Protein AF-A0A7X9AAU8-F1 (afdb_monomer_lite)

Foldseek 3Di:
DDDDDDDPPPPPPPPPPPPPPPQDQLVRLLPDALVRLLVVLLVDDLVSNLVNLQRQVVVVPPVSNVSSQSSLQVNLQPDDLVCSVVSQVSNCVSHPQKDWDQDPVSGIDIDGDPPDPPVVPPPPPPPPPPPDDDDDD

pLDDT: mean 74.68, std 19.57, range [39.0, 93.62]

Secondary structure (DSSP, 8-state):
----------S----S------PPPHHHHHT--HHHHHHHHHHS-HHHHHHHHHHHHHT--HHHHHHHHHHHHHHHHTS-HHHHHHHHHHHHHH-TTEEEEE-TTS-EEEEE--S------TTTTS-----------

Sequence (137 aa):
MKTVYMLAISLALTLVLSVQADLKTPDEMSKMNIKQLHAYFKTLNQNEFNTAMKSIVDTGNARLIRVGIAAAQKTINEKPVSDRQAALNSLLAAVPGLTGTVGADGNVLLAKSDATPKTSKIGADVPTVSAAAATTP

Structure (mmCIF, N/CA/C/O backbone):
data_AF-A0A7X9AAU8-F1
#
_entry.id   AF-A0A7X9AAU8-F1
#
loop_
_atom_site.group_PDB
_atom_site.id
_atom_site.type_symbol
_atom_site.label_atom_id
_atom_site.label_alt_id
_atom_site.label_comp_id
_atom_site.label_asym_id
_atom_site.label_entity_id
_atom_site.label_seq_id
_atom_site.pdbx_PDB_ins_code
_atom_site.Cartn_x
_atom_site.Cartn_y
_atom_site.Cartn_z
_atom_site.occupancy
_atom_site.B_iso_or_equiv
_atom_site.auth_seq_id
_atom_site.auth_comp_id
_atom_site.auth_asym_id
_atom_site.auth_atom_id
_atom_site.pdbx_PDB_model_num
ATOM 1 N N . MET A 1 1 ? 43.742 -14.299 33.065 1.00 47.53 1 MET A N 1
ATOM 2 C CA . MET A 1 1 ? 42.408 -14.553 32.479 1.00 47.53 1 MET A CA 1
ATOM 3 C C . MET A 1 1 ? 41.338 -14.252 33.520 1.00 47.53 1 MET A C 1
ATOM 5 O O . MET A 1 1 ? 41.300 -14.951 34.524 1.00 47.53 1 MET A O 1
ATOM 9 N N . LYS A 1 2 ? 40.508 -13.223 33.307 1.00 39.28 2 LYS A N 1
ATOM 10 C CA . LYS A 1 2 ? 39.143 -13.136 33.854 1.00 39.28 2 LYS A CA 1
ATOM 11 C C . LYS A 1 2 ? 38.374 -12.047 33.108 1.00 39.28 2 LYS A C 1
ATOM 13 O O . LYS A 1 2 ? 38.625 -10.858 33.258 1.00 39.28 2 LYS A O 1
ATOM 18 N N . THR A 1 3 ? 37.509 -12.524 32.232 1.00 49.44 3 THR A N 1
ATOM 19 C CA . THR A 1 3 ? 36.544 -11.803 31.417 1.00 49.44 3 THR A CA 1
ATOM 20 C C . THR A 1 3 ? 35.456 -11.233 32.321 1.00 49.44 3 THR A C 1
ATOM 22 O O . THR A 1 3 ? 34.850 -11.984 33.083 1.00 49.44 3 THR A O 1
ATOM 25 N N . VAL A 1 4 ? 35.174 -9.937 32.212 1.00 48.69 4 VAL A N 1
ATOM 26 C CA . VAL A 1 4 ? 33.921 -9.349 32.697 1.00 48.69 4 VAL A CA 1
ATOM 27 C C . VAL A 1 4 ? 33.293 -8.635 31.509 1.00 48.69 4 VAL A C 1
ATOM 29 O O . VAL A 1 4 ? 33.602 -7.489 31.204 1.00 48.69 4 VAL A O 1
ATOM 32 N N . TYR A 1 5 ? 32.462 -9.382 30.786 1.00 47.16 5 TYR A N 1
ATOM 33 C CA . TYR A 1 5 ? 31.417 -8.819 29.942 1.00 47.16 5 TYR A CA 1
ATOM 34 C C . TYR A 1 5 ? 30.222 -8.519 30.837 1.00 47.16 5 TYR A C 1
ATOM 36 O O . TYR A 1 5 ? 29.832 -9.396 31.601 1.00 47.16 5 TYR A O 1
ATOM 44 N N . MET A 1 6 ? 29.660 -7.319 30.704 1.00 39.00 6 MET A N 1
ATOM 45 C CA . MET A 1 6 ? 28.253 -6.932 30.901 1.00 39.00 6 MET A CA 1
ATOM 46 C C . MET A 1 6 ? 28.222 -5.480 31.390 1.00 39.00 6 MET A C 1
ATOM 48 O O . MET A 1 6 ? 28.989 -5.104 32.260 1.00 39.00 6 MET A O 1
ATOM 52 N N . LEU A 1 7 ? 27.347 -4.587 30.962 1.00 41.66 7 LEU A N 1
ATOM 53 C CA . LEU A 1 7 ? 26.334 -4.579 29.920 1.00 41.66 7 LEU A CA 1
ATOM 54 C C . LEU A 1 7 ? 25.827 -3.130 29.976 1.00 41.66 7 LEU A C 1
ATOM 56 O O . LEU A 1 7 ? 24.745 -2.864 30.486 1.00 41.66 7 LEU A O 1
ATOM 60 N N . ALA A 1 8 ? 26.633 -2.157 29.544 1.00 43.59 8 ALA A N 1
ATOM 61 C CA . ALA A 1 8 ? 26.128 -0.804 29.332 1.00 43.59 8 ALA A CA 1
ATOM 62 C C . ALA A 1 8 ? 25.398 -0.790 27.983 1.00 43.59 8 ALA A C 1
ATOM 64 O O . ALA A 1 8 ? 25.864 -0.205 27.006 1.00 43.59 8 ALA A O 1
ATOM 65 N N . ILE A 1 9 ? 24.266 -1.502 27.923 1.00 50.38 9 ILE A N 1
ATOM 66 C CA . ILE A 1 9 ? 23.231 -1.245 26.924 1.00 50.38 9 ILE A CA 1
ATOM 67 C C . ILE A 1 9 ? 22.796 0.185 27.207 1.00 50.38 9 ILE A C 1
ATOM 69 O O . ILE A 1 9 ? 21.990 0.450 28.096 1.00 50.38 9 ILE A O 1
ATOM 73 N N . SER A 1 10 ? 23.445 1.112 26.505 1.00 40.00 10 SER A N 1
ATOM 74 C CA . SER A 1 10 ? 23.028 2.496 26.402 1.00 40.00 10 SER A CA 1
ATOM 75 C C . SER A 1 10 ? 21.586 2.479 25.928 1.00 40.00 10 SER A C 1
ATOM 77 O O . SER A 1 10 ? 21.285 2.265 24.755 1.00 40.00 10 SER A O 1
ATOM 79 N N . LEU A 1 11 ? 20.704 2.652 26.903 1.00 46.28 11 LEU A N 1
ATOM 80 C CA . LEU A 1 11 ? 19.275 2.852 26.796 1.00 46.28 11 LEU A CA 1
ATOM 81 C C . LEU A 1 11 ? 19.019 4.220 26.140 1.00 46.28 11 LEU A C 1
ATOM 83 O O . LEU A 1 11 ? 18.526 5.146 26.770 1.00 46.28 11 LEU A O 1
ATOM 87 N N . ALA A 1 12 ? 19.445 4.375 24.889 1.00 45.34 12 ALA A N 1
ATOM 88 C CA . ALA A 1 12 ? 19.281 5.601 24.113 1.00 45.34 12 ALA A CA 1
ATOM 89 C C . ALA A 1 12 ? 19.036 5.304 22.621 1.00 45.34 12 ALA A C 1
ATOM 91 O O . ALA A 1 12 ? 19.309 6.133 21.761 1.00 45.34 12 ALA A O 1
ATOM 92 N N . LEU A 1 13 ? 18.486 4.123 22.308 1.00 43.91 13 LEU A N 1
ATOM 93 C CA . LEU A 1 13 ? 18.016 3.746 20.967 1.00 43.91 13 LEU A CA 1
ATOM 94 C C . LEU A 1 13 ? 16.532 4.113 20.740 1.00 43.91 13 LEU A C 1
ATOM 96 O O . LEU A 1 13 ? 15.848 3.474 19.948 1.00 43.91 13 LEU A O 1
ATOM 100 N N . THR A 1 14 ? 16.000 5.112 21.447 1.00 46.31 14 THR A N 1
ATOM 101 C CA . THR A 1 14 ? 14.553 5.428 21.429 1.00 46.31 14 THR A CA 1
ATOM 102 C C . THR A 1 14 ? 14.232 6.859 21.018 1.00 46.31 14 THR A C 1
ATOM 104 O O . THR A 1 14 ? 13.129 7.345 21.242 1.00 46.31 14 THR A O 1
ATOM 107 N N . LEU A 1 15 ? 15.184 7.536 20.385 1.00 40.28 15 LEU A N 1
ATOM 108 C CA . LEU A 1 15 ? 14.993 8.858 19.796 1.00 40.28 15 LEU A CA 1
ATOM 109 C C . LEU A 1 15 ? 15.524 8.872 18.361 1.00 40.28 15 LEU A C 1
ATOM 111 O O . LEU A 1 15 ? 16.187 9.811 17.939 1.00 40.28 15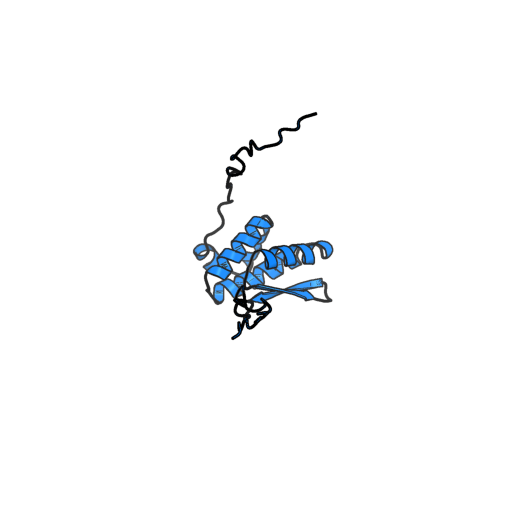 LEU A O 1
ATOM 115 N N . VAL A 1 16 ? 15.219 7.832 17.576 1.00 48.00 16 VAL A N 1
ATOM 116 C CA . VAL A 1 16 ? 15.126 8.047 16.127 1.00 48.00 16 VAL A CA 1
ATOM 117 C C . VAL A 1 16 ? 13.940 8.978 15.955 1.00 48.00 16 VAL A C 1
ATOM 119 O O . VAL A 1 16 ? 12.794 8.571 16.120 1.00 48.00 16 VAL A O 1
ATOM 122 N N . LEU A 1 17 ? 14.272 10.252 15.756 1.00 40.94 17 LEU A N 1
ATOM 123 C CA . LEU A 1 17 ? 13.371 11.352 15.490 1.00 40.94 17 LEU A CA 1
ATOM 124 C C . LEU A 1 17 ? 12.213 10.859 14.623 1.00 40.94 17 LEU A C 1
ATOM 126 O O . LEU A 1 17 ? 12.393 10.551 13.445 1.00 40.94 17 LEU A O 1
ATOM 130 N N . SER A 1 18 ? 11.028 10.809 15.225 1.00 43.75 18 SER A N 1
ATOM 131 C CA . SER A 1 18 ? 9.746 10.697 14.546 1.00 43.75 18 SER A CA 1
ATOM 132 C C . SER A 1 18 ? 9.521 11.952 13.704 1.00 43.75 18 SER A C 1
ATOM 134 O O . SER A 1 18 ? 8.629 12.746 13.984 1.00 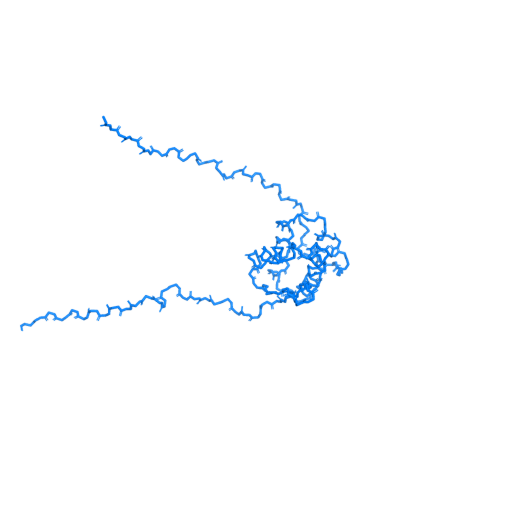43.75 18 SER A O 1
ATOM 136 N N . VAL A 1 19 ? 10.317 12.143 12.652 1.00 45.66 19 VAL A N 1
ATOM 137 C CA . VAL A 1 19 ? 9.882 12.904 11.485 1.00 45.66 19 VAL A CA 1
ATOM 138 C C . VAL A 1 19 ? 8.891 11.988 10.777 1.00 45.66 19 VAL A C 1
ATOM 140 O O . VAL A 1 19 ? 9.184 11.380 9.753 1.00 45.66 19 VAL A O 1
ATOM 143 N N . GLN A 1 20 ? 7.724 11.795 11.394 1.00 47.59 20 GLN A N 1
ATOM 144 C CA . GLN A 1 20 ? 6.571 11.373 10.627 1.00 47.59 20 GLN A CA 1
ATOM 145 C C . GLN A 1 20 ? 6.320 12.551 9.697 1.00 47.59 20 GLN A C 1
ATOM 147 O O . GLN A 1 20 ? 5.990 13.643 10.160 1.00 47.59 20 GLN A O 1
ATOM 152 N N . ALA A 1 21 ? 6.555 12.359 8.398 1.00 51.00 21 ALA A N 1
ATOM 153 C CA . ALA A 1 21 ? 5.912 13.209 7.412 1.00 51.00 21 ALA A CA 1
ATOM 154 C C . ALA A 1 21 ? 4.440 13.342 7.819 1.00 51.00 21 ALA A C 1
ATOM 156 O O . ALA A 1 21 ? 3.857 12.366 8.297 1.00 51.00 21 ALA A O 1
ATOM 157 N N . ASP A 1 22 ? 3.882 14.544 7.690 1.00 63.34 22 ASP A N 1
ATOM 158 C CA . ASP A 1 22 ? 2.495 14.843 8.041 1.00 63.34 22 ASP A CA 1
ATOM 159 C C . ASP A 1 22 ? 1.578 14.028 7.113 1.00 63.34 22 ASP A C 1
ATOM 161 O O . ASP A 1 22 ? 1.208 14.434 6.005 1.00 63.34 22 ASP A O 1
ATOM 165 N N . LEU A 1 23 ? 1.367 12.767 7.492 1.00 79.81 23 LEU A N 1
ATOM 166 C CA . LEU A 1 23 ? 0.578 11.814 6.746 1.00 79.81 23 LEU A CA 1
ATOM 167 C C . LEU A 1 23 ? -0.855 12.299 6.827 1.00 79.81 23 LEU A C 1
ATOM 169 O O . LEU A 1 23 ? -1.379 12.567 7.908 1.00 79.81 23 LEU A O 1
ATOM 173 N N . LYS A 1 24 ? -1.505 12.370 5.669 1.00 85.12 24 LYS A N 1
ATOM 174 C CA . LYS A 1 24 ? -2.899 12.766 5.605 1.00 85.12 24 LYS A CA 1
ATOM 175 C C . LYS A 1 24 ? -3.716 11.861 6.498 1.00 85.12 24 LYS A C 1
ATOM 177 O O . LYS A 1 24 ? -3.571 10.636 6.475 1.00 85.12 24 LYS A O 1
ATOM 182 N N . THR A 1 25 ? -4.601 12.481 7.259 1.00 86.25 25 THR A N 1
ATOM 183 C CA . THR A 1 25 ? -5.501 11.748 8.139 1.00 86.25 25 THR A CA 1
ATOM 184 C C . THR A 1 25 ? -6.433 10.855 7.312 1.00 86.25 25 THR A C 1
ATOM 186 O O . THR A 1 25 ? -6.723 11.155 6.144 1.00 86.25 25 THR A O 1
ATOM 189 N N . PRO A 1 26 ? -6.960 9.759 7.883 1.00 84.88 26 PRO A N 1
ATOM 190 C CA . PRO A 1 26 ? -7.923 8.923 7.176 1.00 84.88 26 PRO A CA 1
ATOM 191 C C . PRO A 1 26 ? -9.158 9.694 6.700 1.00 84.88 26 PRO A C 1
ATOM 193 O O . PRO A 1 26 ? -9.675 9.414 5.619 1.00 84.88 26 PRO A O 1
ATOM 196 N N . ASP A 1 27 ? -9.578 10.717 7.445 1.00 83.19 27 ASP A N 1
ATOM 197 C CA . ASP A 1 27 ? -10.682 11.599 7.067 1.00 83.19 27 ASP A CA 1
ATOM 198 C C . ASP A 1 27 ? -10.365 12.432 5.825 1.00 83.19 27 ASP A C 1
ATOM 200 O O . ASP A 1 27 ? -11.209 12.558 4.934 1.00 83.19 27 ASP A O 1
ATOM 204 N N . GLU A 1 28 ? -9.1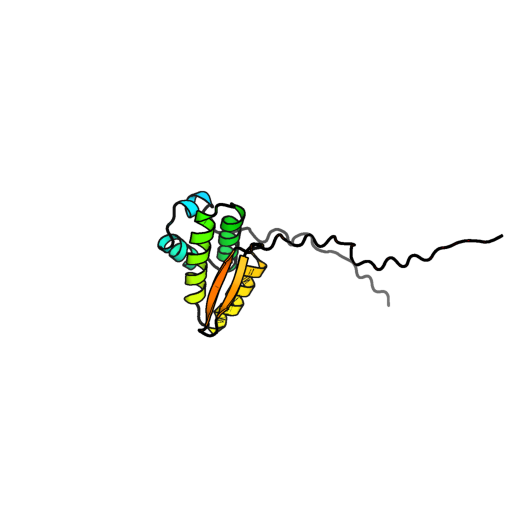52 12.971 5.710 1.00 86.81 28 GLU A N 1
ATOM 205 C CA . GLU A 1 28 ? -8.716 13.652 4.490 1.00 86.81 28 GLU A CA 1
ATOM 206 C C . GLU A 1 28 ? -8.623 12.689 3.308 1.00 86.81 28 GLU A C 1
ATOM 208 O O . GLU A 1 28 ? -9.103 13.010 2.220 1.00 86.81 28 GLU A O 1
ATOM 213 N N . MET A 1 29 ? -8.055 11.500 3.519 1.00 87.75 29 MET A N 1
ATOM 214 C CA . MET A 1 29 ? -7.955 10.472 2.481 1.00 87.75 29 MET A CA 1
ATOM 215 C C . MET A 1 29 ? -9.340 9.981 2.031 1.00 87.75 29 MET A C 1
ATOM 217 O O . MET A 1 29 ? -9.546 9.725 0.847 1.00 87.75 29 MET A O 1
ATOM 221 N N . SER A 1 30 ? -10.329 9.928 2.930 1.00 85.00 30 SER A N 1
ATOM 222 C CA . SER A 1 30 ? -11.711 9.524 2.617 1.00 85.00 30 SER A CA 1
ATOM 223 C C . SER A 1 30 ? -12.414 10.438 1.606 1.00 85.00 30 SER A C 1
ATOM 225 O O . SER A 1 30 ? -13.292 9.993 0.849 1.00 85.00 30 SER A O 1
ATOM 227 N N . LYS A 1 31 ? -12.004 11.711 1.578 1.00 90.06 31 LYS A N 1
ATOM 228 C CA . LYS A 1 31 ? -12.521 12.750 0.680 1.00 90.06 31 LYS A CA 1
ATOM 229 C C . LYS A 1 31 ? -11.860 12.701 -0.698 1.00 90.06 31 LYS A C 1
ATOM 231 O O . LYS A 1 31 ? -12.366 13.316 -1.634 1.00 90.06 31 LYS A O 1
ATOM 236 N N . MET A 1 32 ? -10.760 11.964 -0.842 1.00 87.62 32 MET A N 1
ATOM 237 C CA . MET A 1 32 ? -10.028 11.846 -2.097 1.00 87.62 32 MET A CA 1
ATOM 238 C C . MET A 1 32 ? -10.631 10.790 -3.018 1.00 87.62 32 MET A C 1
ATOM 240 O O . MET A 1 32 ? -11.130 9.748 -2.589 1.00 87.62 32 MET A O 1
ATOM 244 N N . ASN A 1 33 ? -10.548 11.045 -4.321 1.00 90.12 33 ASN A N 1
ATOM 245 C CA . ASN A 1 33 ? -10.793 10.024 -5.334 1.00 90.12 33 ASN A CA 1
ATOM 246 C C . ASN A 1 33 ? -9.525 9.189 -5.606 1.00 90.12 33 ASN A C 1
ATOM 248 O O . ASN A 1 33 ? -8.426 9.536 -5.175 1.00 90.12 33 ASN A O 1
ATOM 252 N N . ILE A 1 34 ? -9.667 8.107 -6.378 1.00 89.81 34 ILE A N 1
ATOM 253 C CA . ILE A 1 34 ? -8.561 7.187 -6.705 1.00 89.81 34 ILE A CA 1
ATOM 254 C C . ILE A 1 34 ? -7.363 7.928 -7.324 1.00 89.81 34 ILE A C 1
ATOM 256 O O . ILE A 1 34 ? -6.225 7.616 -6.993 1.00 89.81 34 ILE A O 1
ATOM 260 N N . LYS A 1 35 ? -7.590 8.923 -8.198 1.00 91.38 35 LYS A N 1
ATOM 261 C CA . LYS A 1 35 ? -6.503 9.674 -8.856 1.00 91.38 35 LYS A CA 1
ATOM 262 C C . LYS A 1 35 ? -5.726 10.538 -7.863 1.00 91.38 35 LYS A C 1
ATOM 264 O O . LYS A 1 35 ? -4.503 10.563 -7.917 1.00 91.38 35 LYS A O 1
ATOM 269 N N . GLN A 1 36 ? -6.428 11.230 -6.970 1.00 91.69 36 GLN A N 1
ATOM 270 C CA . GLN A 1 36 ? -5.817 12.069 -5.936 1.00 91.69 36 GLN A CA 1
ATOM 271 C C . GLN A 1 36 ? -5.034 11.226 -4.932 1.00 91.69 36 GLN A C 1
ATOM 273 O O . GLN A 1 36 ? -3.912 11.571 -4.579 1.00 91.69 36 GLN A O 1
ATOM 278 N N . LEU A 1 37 ? -5.607 10.096 -4.522 1.00 90.56 37 LEU A N 1
ATOM 279 C CA . LEU A 1 37 ? -5.002 9.199 -3.548 1.00 90.56 37 LEU A CA 1
ATOM 280 C C . LEU A 1 37 ? -3.794 8.452 -4.146 1.00 90.56 37 LEU A C 1
ATOM 282 O O . LEU A 1 37 ? -2.773 8.300 -3.487 1.00 90.56 37 LEU A O 1
ATOM 286 N N . HIS A 1 38 ? -3.854 8.096 -5.435 1.00 91.56 38 HIS A N 1
ATOM 287 C CA . HIS A 1 38 ? -2.704 7.604 -6.204 1.00 91.56 38 HIS A CA 1
ATOM 288 C C . HIS A 1 38 ? -1.589 8.651 -6.298 1.00 91.56 38 HIS A C 1
ATOM 290 O O . HIS A 1 38 ? -0.442 8.340 -5.988 1.00 91.56 38 HIS A O 1
ATOM 296 N N . ALA A 1 39 ? -1.913 9.893 -6.669 1.00 91.31 39 ALA A N 1
ATOM 297 C CA . ALA A 1 39 ? -0.930 10.974 -6.733 1.00 91.31 39 ALA A CA 1
ATOM 298 C C . ALA A 1 39 ? -0.273 11.224 -5.369 1.00 91.31 39 ALA A C 1
ATOM 300 O O . ALA A 1 39 ? 0.945 11.354 -5.299 1.00 91.31 39 ALA A O 1
ATOM 301 N N . TYR A 1 40 ? -1.065 11.211 -4.295 1.00 90.56 40 TYR A N 1
ATOM 302 C CA . TYR A 1 40 ? -0.567 11.304 -2.927 1.00 90.56 40 TYR A CA 1
ATOM 303 C C . TYR A 1 40 ? 0.373 10.143 -2.582 1.00 90.56 40 TYR A C 1
ATOM 305 O O . TYR A 1 40 ? 1.487 10.365 -2.131 1.00 90.56 40 TYR A O 1
ATOM 313 N N . PHE A 1 41 ? -0.001 8.899 -2.874 1.00 93.06 41 PHE A N 1
ATOM 314 C CA . PHE A 1 41 ? 0.870 7.749 -2.618 1.00 93.06 41 PHE A CA 1
ATOM 315 C C . PHE A 1 41 ? 2.194 7.785 -3.380 1.00 93.06 41 PHE A C 1
ATOM 317 O O . PHE A 1 41 ? 3.182 7.251 -2.885 1.00 93.06 41 PHE A O 1
ATOM 324 N N . LYS A 1 42 ? 2.248 8.425 -4.553 1.00 91.50 42 LYS A N 1
ATOM 325 C CA . LYS A 1 42 ? 3.506 8.602 -5.293 1.00 91.50 42 LYS A CA 1
ATOM 326 C C . LYS A 1 42 ? 4.472 9.577 -4.628 1.00 91.50 42 LYS A C 1
ATOM 328 O O . LYS A 1 42 ? 5.663 9.497 -4.916 1.00 91.50 42 LYS A O 1
ATOM 333 N N . THR A 1 43 ? 3.987 10.493 -3.790 1.00 89.38 43 THR A N 1
ATOM 334 C CA . THR A 1 43 ? 4.858 11.428 -3.063 1.00 89.38 43 THR A CA 1
ATOM 335 C C . THR A 1 43 ? 5.439 10.819 -1.790 1.00 89.38 43 THR A C 1
ATOM 337 O O . THR A 1 43 ? 6.329 11.417 -1.200 1.00 89.38 43 THR A O 1
ATOM 340 N N . LEU A 1 44 ? 4.934 9.659 -1.359 1.00 89.25 44 LEU A N 1
ATOM 341 C CA . LEU A 1 44 ? 5.350 8.995 -0.128 1.00 89.25 44 LEU A CA 1
ATOM 342 C C . LEU A 1 44 ? 6.530 8.053 -0.368 1.00 89.25 44 LEU A C 1
ATOM 344 O O . LEU A 1 44 ? 6.616 7.381 -1.403 1.00 89.25 44 LEU A O 1
ATOM 348 N N . ASN A 1 45 ? 7.408 7.937 0.627 1.00 89.62 45 ASN A N 1
ATOM 349 C CA . ASN A 1 45 ? 8.370 6.837 0.658 1.00 89.62 45 ASN A CA 1
ATOM 350 C C . ASN A 1 45 ? 7.674 5.503 1.013 1.00 89.62 45 ASN A C 1
ATOM 352 O O . ASN A 1 45 ? 6.495 5.464 1.360 1.00 89.62 45 ASN A O 1
ATOM 356 N N . GLN A 1 46 ? 8.392 4.377 0.923 1.00 85.62 46 GLN A N 1
ATOM 357 C CA . GLN A 1 46 ? 7.794 3.050 1.138 1.00 85.62 46 GLN A CA 1
ATOM 358 C C . GLN A 1 46 ? 7.184 2.887 2.544 1.00 85.62 46 GLN A C 1
ATOM 360 O O . GLN A 1 46 ? 6.109 2.304 2.674 1.00 85.62 46 GLN A O 1
ATOM 365 N N . ASN A 1 47 ? 7.830 3.415 3.588 1.00 88.12 47 ASN A N 1
ATOM 366 C CA . ASN A 1 47 ? 7.343 3.293 4.966 1.00 88.12 47 ASN A CA 1
ATOM 367 C C . ASN A 1 47 ? 6.097 4.151 5.206 1.00 88.12 47 ASN A C 1
ATOM 369 O O . ASN A 1 47 ? 5.130 3.689 5.812 1.00 88.12 47 ASN A O 1
ATOM 373 N N . GLU A 1 48 ? 6.095 5.379 4.698 1.00 90.50 48 GLU A N 1
ATOM 374 C CA . GLU A 1 48 ? 4.948 6.288 4.731 1.00 90.50 48 GLU A CA 1
ATOM 375 C C . GLU A 1 48 ? 3.763 5.728 3.950 1.00 90.50 48 GLU A C 1
ATOM 377 O O . GLU A 1 48 ? 2.638 5.741 4.443 1.00 90.50 48 GLU A O 1
ATOM 382 N N . PHE A 1 49 ? 4.013 5.172 2.764 1.00 91.25 49 PHE A N 1
ATOM 383 C CA . PHE A 1 49 ? 2.997 4.509 1.954 1.00 91.25 49 PHE A CA 1
ATOM 384 C C . PHE A 1 49 ? 2.361 3.331 2.700 1.00 91.25 49 PHE A C 1
ATOM 386 O O . PHE A 1 49 ? 1.134 3.234 2.783 1.00 91.25 49 PHE A O 1
ATOM 393 N N . ASN A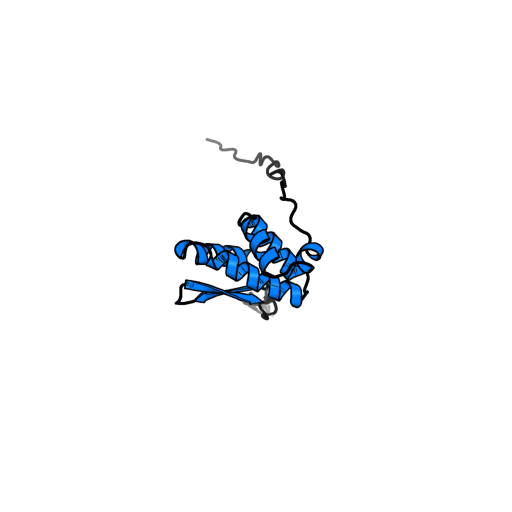 1 50 ? 3.187 2.466 3.294 1.00 91.06 50 ASN A N 1
ATOM 394 C CA . ASN A 1 50 ? 2.714 1.343 4.099 1.00 91.06 50 ASN A CA 1
ATOM 395 C C . ASN A 1 50 ? 1.888 1.827 5.304 1.00 91.06 50 ASN A C 1
ATOM 397 O O . ASN A 1 50 ? 0.835 1.263 5.598 1.00 91.06 50 ASN A O 1
ATOM 401 N N . THR A 1 51 ? 2.331 2.901 5.964 1.00 89.69 51 THR A N 1
ATOM 402 C CA . THR A 1 51 ? 1.636 3.499 7.114 1.00 89.69 51 THR A CA 1
ATOM 403 C C . THR A 1 51 ? 0.293 4.106 6.704 1.00 89.69 51 THR A C 1
ATOM 405 O O . THR A 1 51 ? -0.718 3.841 7.348 1.00 89.69 51 THR A O 1
ATOM 408 N N . ALA A 1 52 ? 0.236 4.847 5.595 1.00 89.81 52 ALA A N 1
ATOM 409 C CA . ALA A 1 52 ? -1.006 5.410 5.066 1.00 89.81 52 ALA A CA 1
ATOM 410 C C . ALA A 1 52 ? -2.016 4.311 4.695 1.00 89.81 52 ALA A C 1
ATOM 412 O O . ALA A 1 52 ? -3.199 4.409 5.029 1.00 89.81 52 ALA A O 1
ATOM 413 N N . MET A 1 53 ? -1.551 3.231 4.057 1.00 92.38 53 MET A N 1
ATOM 414 C CA . MET A 1 53 ? -2.397 2.078 3.741 1.00 92.38 53 MET A CA 1
ATOM 415 C C . MET A 1 53 ? -2.882 1.347 4.990 1.00 92.38 53 MET A C 1
ATOM 417 O O . MET A 1 53 ? -4.054 0.968 5.043 1.00 92.38 53 MET A O 1
ATOM 421 N N . LYS A 1 54 ? -2.029 1.194 6.009 1.00 89.75 54 LYS A N 1
ATOM 422 C CA . LYS A 1 54 ? -2.442 0.657 7.306 1.00 89.75 54 LYS A CA 1
ATOM 423 C C . LYS A 1 54 ? -3.560 1.499 7.917 1.00 89.75 54 LYS A C 1
ATOM 425 O O . LYS A 1 54 ? -4.615 0.954 8.230 1.00 89.75 54 LYS A O 1
ATOM 430 N N . SER A 1 55 ? -3.377 2.815 7.984 1.00 89.00 55 SER A N 1
ATOM 431 C CA . SER A 1 55 ? -4.383 3.741 8.512 1.00 89.00 55 SER A CA 1
ATOM 432 C C . SER A 1 55 ? -5.710 3.661 7.751 1.00 89.00 55 SER A C 1
ATOM 434 O O . SER A 1 55 ? -6.770 3.694 8.369 1.00 89.00 55 SER A O 1
ATOM 436 N N . ILE A 1 56 ? -5.679 3.499 6.421 1.00 88.44 56 ILE A N 1
ATOM 437 C CA . ILE A 1 56 ? -6.883 3.280 5.603 1.00 88.44 56 ILE A CA 1
ATOM 438 C C . ILE A 1 56 ? -7.594 1.979 5.983 1.00 88.44 56 ILE A C 1
ATOM 440 O O . ILE A 1 56 ? -8.816 1.981 6.146 1.00 88.44 56 ILE A O 1
ATOM 444 N N . VAL A 1 57 ? -6.861 0.871 6.109 1.00 88.06 57 VAL A N 1
ATOM 445 C CA . VAL A 1 57 ? -7.446 -0.438 6.439 1.00 88.06 57 VAL A CA 1
ATOM 446 C C . VAL A 1 57 ? -8.023 -0.446 7.852 1.00 88.06 57 VAL A C 1
ATOM 448 O O . VAL A 1 57 ? -9.148 -0.919 8.039 1.00 88.06 57 VAL A O 1
ATOM 451 N N . ASP A 1 58 ? -7.316 0.160 8.803 1.00 87.75 58 ASP A N 1
ATOM 452 C CA . ASP A 1 58 ? -7.728 0.259 10.205 1.00 87.75 58 ASP A CA 1
ATOM 453 C C . ASP A 1 58 ? -9.024 1.069 10.386 1.00 87.75 58 ASP A C 1
ATOM 455 O O . ASP A 1 58 ? -9.762 0.825 11.339 1.00 87.75 58 ASP A O 1
ATOM 459 N N . THR A 1 59 ? -9.374 1.976 9.457 1.00 85.88 59 THR A N 1
ATOM 460 C CA . THR A 1 59 ? -10.666 2.693 9.526 1.00 85.88 59 THR A CA 1
ATOM 461 C C . THR A 1 59 ? -11.887 1.779 9.439 1.00 85.88 59 THR A C 1
ATOM 463 O O . THR A 1 59 ? -12.988 2.191 9.798 1.00 85.88 59 THR A O 1
ATOM 466 N N . GLY A 1 60 ? -11.748 0.582 8.857 1.00 81.81 60 GLY A N 1
ATOM 467 C CA . GLY A 1 60 ? -12.878 -0.303 8.565 1.00 81.81 60 GLY A CA 1
ATOM 468 C C . GLY A 1 60 ? -13.848 0.220 7.492 1.00 81.81 60 GLY A C 1
ATOM 469 O O . GLY A 1 60 ? -14.797 -0.480 7.134 1.00 81.81 60 GLY A O 1
ATOM 470 N N . ASN A 1 61 ? -13.620 1.408 6.920 1.00 84.12 61 ASN A N 1
ATOM 471 C CA . ASN A 1 61 ? -14.519 2.005 5.938 1.00 84.12 61 ASN A CA 1
ATOM 472 C C . ASN A 1 61 ? -14.367 1.323 4.568 1.00 84.12 61 ASN A C 1
ATOM 474 O O . ASN A 1 61 ? -13.417 1.567 3.824 1.00 84.12 61 ASN A O 1
ATOM 478 N N . ALA A 1 62 ? -15.348 0.503 4.188 1.00 84.38 62 ALA A N 1
ATOM 479 C CA . ALA A 1 62 ? -15.303 -0.297 2.962 1.00 84.38 62 ALA A CA 1
ATOM 480 C C . ALA A 1 62 ? -15.149 0.522 1.664 1.00 84.38 62 ALA A C 1
ATOM 482 O O . ALA A 1 62 ? -14.634 0.004 0.668 1.00 84.38 62 ALA A O 1
ATOM 483 N N . ARG A 1 63 ? -15.603 1.783 1.625 1.00 87.06 63 ARG A N 1
ATOM 484 C CA . ARG A 1 63 ? -15.400 2.660 0.459 1.00 87.06 63 ARG A CA 1
ATOM 485 C C . ARG A 1 63 ? -13.950 3.127 0.393 1.00 87.06 63 ARG A C 1
ATOM 487 O O . ARG A 1 63 ? -13.327 2.985 -0.657 1.00 87.06 63 ARG A O 1
ATOM 494 N N . LEU A 1 64 ? -13.426 3.649 1.500 1.00 88.00 64 LEU A N 1
ATOM 495 C CA . LEU A 1 64 ? -12.049 4.135 1.572 1.00 88.00 64 LEU A CA 1
ATOM 496 C C . LEU A 1 64 ? -11.046 3.001 1.338 1.00 88.00 64 LEU A C 1
ATOM 498 O O . LEU A 1 64 ? -10.115 3.178 0.564 1.00 88.00 64 LEU A O 1
ATOM 502 N N . ILE A 1 65 ? -11.287 1.814 1.899 1.00 88.50 65 ILE A N 1
ATOM 503 C CA . ILE A 1 65 ? -10.438 0.635 1.682 1.00 88.50 65 ILE A CA 1
ATOM 504 C C . ILE A 1 65 ? -10.399 0.246 0.200 1.00 88.50 65 ILE A C 1
ATOM 506 O O . ILE A 1 65 ? -9.318 0.053 -0.348 1.00 88.50 65 ILE A O 1
ATOM 510 N N . ARG A 1 66 ? -11.551 0.180 -0.483 1.00 88.94 66 ARG A N 1
ATOM 511 C CA . ARG A 1 66 ? -11.594 -0.140 -1.924 1.00 88.94 66 ARG A CA 1
ATOM 512 C C . ARG A 1 66 ? -10.839 0.886 -2.770 1.00 88.94 66 ARG A C 1
ATOM 514 O O . ARG A 1 66 ? -10.066 0.505 -3.645 1.00 88.94 66 ARG A O 1
ATOM 521 N N . VAL A 1 67 ? -11.039 2.176 -2.496 1.00 88.44 67 VAL A N 1
ATOM 522 C CA . VAL A 1 67 ? -10.338 3.273 -3.187 1.00 88.44 67 VAL A CA 1
ATOM 523 C C . VAL A 1 67 ? -8.833 3.231 -2.905 1.00 88.44 67 VAL A C 1
ATOM 525 O O . VAL A 1 67 ? -8.038 3.364 -3.834 1.00 88.44 67 VAL A O 1
ATOM 528 N N . GLY A 1 68 ? -8.450 2.994 -1.649 1.00 90.38 68 GLY A N 1
ATOM 529 C CA . GLY A 1 68 ? -7.067 2.846 -1.202 1.00 90.38 68 GLY A CA 1
ATOM 530 C C . GLY A 1 68 ? -6.352 1.691 -1.888 1.00 90.38 68 GLY A C 1
ATOM 531 O O . GLY A 1 68 ? -5.275 1.887 -2.438 1.00 90.38 68 GLY A O 1
ATOM 532 N N . ILE A 1 69 ? -6.984 0.516 -1.945 1.00 92.31 69 ILE A N 1
ATOM 533 C CA . ILE A 1 69 ? -6.454 -0.661 -2.644 1.00 92.31 69 ILE A CA 1
ATOM 534 C C . ILE A 1 69 ? -6.242 -0.362 -4.132 1.00 92.31 69 ILE A C 1
ATOM 536 O O . ILE A 1 69 ? -5.156 -0.618 -4.644 1.00 92.31 69 ILE A O 1
ATOM 540 N N . ALA A 1 70 ? -7.230 0.218 -4.821 1.00 91.38 70 ALA A N 1
ATOM 541 C CA . ALA A 1 70 ? -7.105 0.536 -6.246 1.00 91.38 70 ALA A CA 1
ATOM 542 C C . ALA A 1 70 ? -5.966 1.538 -6.521 1.00 91.38 70 ALA A C 1
ATOM 544 O O . ALA A 1 70 ? -5.191 1.375 -7.466 1.00 91.38 70 ALA A O 1
ATOM 545 N N . ALA A 1 71 ? -5.834 2.563 -5.675 1.00 92.38 71 ALA A N 1
ATOM 546 C CA . ALA A 1 71 ? -4.740 3.523 -5.764 1.00 92.38 71 ALA A CA 1
ATOM 547 C C . ALA A 1 71 ? -3.378 2.868 -5.477 1.00 92.38 71 ALA A C 1
ATOM 549 O O . ALA A 1 71 ? -2.433 3.088 -6.231 1.00 92.38 71 ALA A O 1
ATOM 550 N N . ALA A 1 72 ? -3.286 2.026 -4.444 1.00 92.75 72 ALA A N 1
ATOM 551 C CA . ALA A 1 72 ? -2.076 1.296 -4.072 1.00 92.75 72 ALA A CA 1
ATOM 552 C C . ALA A 1 72 ? -1.613 0.326 -5.168 1.00 92.75 72 ALA A C 1
ATOM 554 O O . ALA A 1 72 ? -0.432 0.319 -5.510 1.00 92.75 72 ALA A O 1
ATOM 555 N N . GLN A 1 73 ? -2.532 -0.439 -5.766 1.00 93.62 73 GLN A N 1
ATOM 556 C CA . GLN A 1 73 ? -2.234 -1.309 -6.911 1.00 93.62 73 GLN A CA 1
ATOM 557 C C . GLN A 1 73 ? -1.613 -0.504 -8.049 1.00 93.62 73 GLN A C 1
ATOM 559 O O . GLN A 1 73 ? -0.574 -0.884 -8.583 1.00 93.62 73 GLN A O 1
ATOM 564 N N . LYS A 1 74 ? -2.210 0.645 -8.385 1.00 93.44 74 LYS A N 1
ATOM 565 C CA . LYS A 1 74 ? -1.682 1.524 -9.429 1.00 93.44 74 LYS A CA 1
ATOM 566 C C . LYS A 1 74 ? -0.292 2.061 -9.074 1.00 93.44 74 LYS A C 1
ATOM 568 O O . LYS A 1 74 ? 0.592 2.034 -9.924 1.00 93.44 74 LYS A O 1
ATOM 573 N N . THR A 1 75 ? -0.071 2.489 -7.829 1.00 92.50 75 THR A N 1
ATOM 574 C CA . THR A 1 75 ? 1.247 2.951 -7.360 1.00 92.50 75 THR A CA 1
ATOM 575 C C . THR A 1 75 ? 2.312 1.866 -7.500 1.00 92.50 75 THR A C 1
ATOM 577 O O . THR A 1 75 ? 3.410 2.148 -7.974 1.00 92.50 75 THR A O 1
ATOM 580 N N . ILE A 1 76 ? 2.005 0.624 -7.111 1.00 92.38 76 ILE A N 1
ATOM 581 C CA . ILE A 1 76 ? 2.966 -0.483 -7.197 1.00 92.38 76 ILE A CA 1
ATOM 582 C C . ILE A 1 76 ? 3.187 -0.893 -8.658 1.00 92.38 76 ILE A C 1
ATOM 584 O O . ILE A 1 76 ? 4.327 -1.101 -9.056 1.00 92.38 76 ILE A O 1
ATOM 588 N N . ASN A 1 77 ? 2.140 -0.937 -9.484 1.00 92.62 77 ASN A N 1
ATOM 589 C CA . ASN A 1 77 ? 2.250 -1.302 -10.901 1.00 92.62 77 ASN A CA 1
ATOM 590 C C . ASN A 1 77 ? 3.012 -0.273 -11.743 1.00 92.62 77 ASN A C 1
ATOM 592 O O . ASN A 1 77 ? 3.554 -0.621 -12.786 1.00 92.62 77 ASN A O 1
ATOM 596 N N . GLU A 1 78 ? 3.117 0.975 -11.296 1.00 92.12 78 GLU A N 1
ATOM 597 C CA . GLU A 1 78 ? 3.981 1.973 -11.937 1.00 92.12 78 GLU A CA 1
ATOM 598 C C . GLU A 1 78 ? 5.473 1.795 -11.599 1.00 92.12 78 GLU A C 1
ATOM 600 O O . GLU A 1 78 ? 6.317 2.394 -12.265 1.00 92.12 78 GLU A O 1
ATOM 605 N N . LYS A 1 79 ? 5.826 0.967 -10.604 1.00 88.25 79 LYS A N 1
ATOM 606 C CA . LYS A 1 79 ? 7.225 0.617 -10.314 1.00 88.25 79 LYS A CA 1
ATOM 607 C C . LYS A 1 79 ? 7.779 -0.361 -11.367 1.00 88.25 79 LYS A C 1
ATOM 609 O O . LYS A 1 79 ? 6.999 -1.099 -11.991 1.00 88.25 79 LYS A O 1
ATOM 614 N N . PRO A 1 80 ? 9.115 -0.420 -11.543 1.00 90.00 80 PRO A N 1
ATOM 615 C CA . PRO A 1 80 ? 9.762 -1.445 -12.359 1.00 90.00 80 PRO A CA 1
ATOM 616 C C . PRO A 1 80 ? 9.318 -2.849 -11.942 1.00 90.00 80 PRO A C 1
ATOM 618 O O . PRO A 1 80 ? 9.164 -3.114 -10.751 1.00 90.00 80 PRO A O 1
ATOM 621 N N . VAL A 1 81 ? 9.125 -3.755 -12.909 1.00 88.38 81 VAL A N 1
ATOM 622 C CA . VAL A 1 81 ? 8.622 -5.124 -12.660 1.00 88.38 81 VAL A CA 1
ATOM 623 C C . VAL A 1 81 ? 9.465 -5.862 -11.613 1.00 88.38 81 VAL A C 1
ATOM 625 O O . VAL A 1 81 ? 8.904 -6.556 -10.767 1.00 88.38 81 VAL A O 1
ATOM 628 N N . SER A 1 82 ? 10.784 -5.641 -11.610 1.00 88.56 82 SER A N 1
ATOM 629 C CA . SER A 1 82 ? 11.727 -6.191 -10.625 1.00 88.56 82 SER A CA 1
ATOM 630 C C . SER A 1 82 ? 11.390 -5.831 -9.175 1.00 88.56 82 SER A C 1
ATOM 632 O O . SER A 1 82 ? 11.641 -6.622 -8.270 1.00 88.56 82 SER A O 1
ATOM 634 N N . ASP A 1 83 ? 10.788 -4.663 -8.950 1.00 89.25 83 ASP A N 1
ATOM 635 C CA . ASP A 1 83 ? 10.609 -4.085 -7.616 1.00 89.25 83 ASP A CA 1
ATOM 636 C C . ASP A 1 83 ? 9.193 -4.321 -7.076 1.00 89.25 83 ASP A C 1
ATOM 638 O O . ASP A 1 83 ? 8.933 -4.152 -5.881 1.00 89.25 83 ASP A O 1
ATOM 642 N N . ARG A 1 84 ? 8.257 -4.728 -7.945 1.00 89.81 84 ARG A N 1
ATOM 643 C CA . ARG A 1 84 ? 6.836 -4.908 -7.604 1.00 89.81 84 ARG A CA 1
ATOM 644 C C . ARG A 1 84 ? 6.632 -5.967 -6.530 1.00 89.81 84 ARG A C 1
ATOM 646 O O . ARG A 1 84 ? 5.865 -5.736 -5.598 1.00 89.81 84 ARG A O 1
ATOM 653 N N . GLN A 1 85 ? 7.344 -7.093 -6.617 1.00 89.44 85 GLN A N 1
ATOM 654 C CA . GLN A 1 85 ? 7.253 -8.160 -5.617 1.00 89.44 85 GLN A CA 1
ATOM 655 C C . GLN A 1 85 ? 7.757 -7.691 -4.248 1.00 89.44 85 GLN A C 1
ATOM 657 O O . GLN A 1 85 ? 7.120 -7.959 -3.231 1.00 89.44 85 GLN A O 1
ATOM 662 N N . ALA A 1 86 ? 8.872 -6.957 -4.212 1.00 88.88 86 ALA A N 1
ATOM 663 C CA . ALA A 1 86 ? 9.424 -6.425 -2.969 1.00 88.88 86 ALA A CA 1
ATOM 664 C C . ALA A 1 86 ? 8.489 -5.377 -2.341 1.00 88.88 86 ALA A C 1
ATOM 666 O O . ALA A 1 86 ? 8.213 -5.437 -1.141 1.00 88.88 86 ALA A O 1
ATOM 667 N N . ALA A 1 87 ? 7.939 -4.468 -3.152 1.00 88.44 87 ALA A N 1
ATOM 668 C CA . ALA A 1 87 ? 6.969 -3.471 -2.703 1.00 88.44 87 ALA A CA 1
ATOM 669 C C . ALA A 1 87 ? 5.669 -4.114 -2.186 1.00 88.44 87 ALA A C 1
ATOM 671 O O . ALA A 1 87 ? 5.146 -3.694 -1.153 1.00 88.44 87 ALA A O 1
ATOM 672 N N . LEU A 1 88 ? 5.176 -5.159 -2.863 1.00 91.00 88 LEU A N 1
ATOM 673 C CA . LEU A 1 88 ? 4.020 -5.935 -2.418 1.00 91.00 88 LEU A CA 1
ATOM 674 C C . LEU A 1 88 ? 4.297 -6.625 -1.078 1.00 91.00 88 LEU A C 1
ATOM 676 O O . LEU A 1 88 ? 3.518 -6.468 -0.143 1.00 91.00 88 LEU A O 1
ATOM 680 N N . ASN A 1 89 ? 5.414 -7.345 -0.959 1.00 89.25 89 ASN A N 1
ATOM 681 C CA . ASN A 1 89 ? 5.774 -8.052 0.272 1.00 89.25 89 ASN A CA 1
ATOM 682 C C . ASN A 1 89 ? 5.928 -7.085 1.454 1.00 89.25 89 ASN A C 1
ATOM 684 O O . ASN A 1 89 ? 5.462 -7.379 2.553 1.00 89.25 89 ASN A O 1
ATOM 688 N N . SER A 1 90 ? 6.530 -5.915 1.217 1.00 90.12 90 SER A N 1
ATOM 689 C CA . SER A 1 90 ? 6.648 -4.853 2.218 1.00 90.12 90 SER A CA 1
ATOM 690 C C . SER A 1 90 ? 5.276 -4.368 2.699 1.00 90.12 90 SER A C 1
ATOM 692 O O . SER A 1 90 ? 5.055 -4.252 3.904 1.00 90.12 90 SER A O 1
ATOM 694 N N . LEU A 1 91 ? 4.333 -4.147 1.777 1.00 88.88 91 LEU A N 1
ATOM 695 C CA . LEU A 1 91 ? 2.978 -3.717 2.117 1.00 88.88 91 LEU A CA 1
ATOM 696 C C . LEU A 1 91 ? 2.209 -4.796 2.897 1.00 88.88 91 LEU A C 1
ATOM 698 O O . LEU A 1 91 ? 1.591 -4.487 3.912 1.00 88.88 91 LEU A O 1
ATOM 702 N N . LEU A 1 92 ? 2.259 -6.055 2.451 1.00 89.38 92 LEU A N 1
ATOM 703 C CA . LEU A 1 92 ? 1.550 -7.164 3.104 1.00 89.38 92 LEU A CA 1
ATOM 704 C C . LEU A 1 92 ? 2.094 -7.462 4.506 1.00 89.38 92 LEU A C 1
ATOM 706 O O . LEU A 1 92 ? 1.324 -7.812 5.396 1.00 89.38 92 LEU A O 1
ATOM 710 N N . ALA A 1 93 ? 3.399 -7.283 4.721 1.00 87.31 93 ALA A N 1
ATOM 711 C CA . ALA A 1 93 ? 4.000 -7.401 6.046 1.00 87.31 93 ALA A CA 1
ATOM 712 C C . ALA A 1 93 ? 3.567 -6.262 6.987 1.00 87.31 93 ALA A C 1
ATOM 714 O O . ALA A 1 93 ? 3.421 -6.479 8.188 1.00 87.31 93 ALA A O 1
ATOM 715 N N . ALA A 1 94 ? 3.356 -5.055 6.453 1.00 85.94 94 ALA A N 1
ATOM 716 C CA . ALA A 1 94 ? 3.008 -3.874 7.241 1.00 85.94 94 ALA A CA 1
ATOM 717 C C . ALA A 1 94 ? 1.499 -3.705 7.494 1.00 85.94 94 ALA A C 1
ATOM 719 O O . ALA A 1 94 ? 1.120 -3.039 8.458 1.00 85.94 94 ALA A O 1
ATOM 720 N N . VAL A 1 95 ? 0.635 -4.277 6.647 1.00 86.88 95 VAL A N 1
ATOM 721 C CA . VAL A 1 95 ? -0.822 -4.078 6.707 1.00 86.88 95 VAL A CA 1
ATOM 722 C C . VAL A 1 95 ? -1.547 -5.412 6.937 1.00 86.88 95 VAL A C 1
ATOM 724 O O . VAL A 1 95 ? -1.952 -6.077 5.976 1.00 86.88 95 VAL A O 1
ATOM 727 N N . PRO A 1 96 ? -1.763 -5.805 8.210 1.00 79.31 96 PRO A N 1
ATOM 728 C CA . PRO A 1 96 ? -2.574 -6.970 8.533 1.00 79.31 96 PRO A CA 1
ATOM 729 C C . PRO A 1 96 ? -3.998 -6.745 8.013 1.00 79.31 96 PRO A C 1
ATOM 731 O O . PRO A 1 96 ? -4.626 -5.740 8.332 1.00 79.31 96 PRO A O 1
ATOM 734 N N . GLY A 1 97 ? -4.509 -7.669 7.200 1.00 81.19 97 GLY A N 1
ATOM 735 C CA . GLY A 1 97 ? -5.835 -7.535 6.585 1.00 81.19 97 GLY A CA 1
ATOM 736 C C . GLY A 1 97 ? -5.817 -7.147 5.107 1.00 81.19 97 GLY A C 1
ATOM 737 O O . GLY A 1 97 ? -6.885 -6.983 4.520 1.00 81.19 97 GLY A O 1
ATOM 738 N N . LEU A 1 98 ? -4.643 -7.055 4.479 1.00 86.25 98 LEU A N 1
ATOM 739 C CA . LEU A 1 98 ? -4.508 -7.092 3.022 1.00 86.25 98 LEU A CA 1
ATOM 740 C C . LEU A 1 98 ? -3.967 -8.447 2.560 1.00 86.25 98 LEU A C 1
ATOM 742 O O . LEU A 1 98 ? -3.219 -9.119 3.266 1.00 86.25 98 LEU A O 1
ATOM 746 N N . THR A 1 99 ? -4.346 -8.832 1.350 1.00 88.81 99 THR A N 1
ATOM 747 C CA . THR A 1 99 ? -3.712 -9.906 0.582 1.00 88.81 99 THR A CA 1
ATOM 748 C C . THR A 1 99 ? -3.328 -9.365 -0.782 1.00 88.81 99 THR A C 1
ATOM 750 O O . THR A 1 99 ? -3.879 -8.366 -1.250 1.00 88.81 99 THR A O 1
ATOM 753 N N . GLY A 1 100 ? -2.377 -10.011 -1.441 1.00 88.50 100 GLY A N 1
ATOM 754 C CA . GLY A 1 100 ? -2.094 -9.683 -2.821 1.00 88.50 100 GLY A CA 1
ATOM 755 C C . GLY A 1 100 ? -1.116 -10.633 -3.471 1.00 88.50 100 GLY A C 1
ATOM 756 O O . GLY A 1 100 ? -0.431 -11.403 -2.802 1.00 88.50 100 GLY A O 1
ATOM 757 N N . THR A 1 101 ? -1.083 -10.574 -4.794 1.00 89.44 101 THR A N 1
ATOM 758 C CA . THR A 1 101 ? -0.226 -11.401 -5.642 1.00 89.44 101 THR A CA 1
ATOM 759 C C . THR A 1 101 ? 0.310 -10.565 -6.795 1.00 89.44 101 THR A C 1
ATOM 761 O O . THR A 1 101 ? -0.309 -9.575 -7.189 1.00 89.44 101 THR A O 1
ATOM 764 N N . VAL A 1 102 ? 1.465 -10.954 -7.328 1.00 89.06 102 VAL A N 1
ATOM 765 C CA . VAL A 1 102 ? 1.929 -10.482 -8.634 1.00 89.06 102 VAL A CA 1
ATOM 766 C C . VAL A 1 102 ? 1.474 -11.517 -9.659 1.00 89.06 102 VAL A C 1
ATOM 768 O O . VAL A 1 102 ? 1.818 -12.692 -9.543 1.00 89.06 102 VAL A O 1
ATOM 771 N N . GLY A 1 103 ? 0.646 -11.099 -10.612 1.00 83.62 103 GLY A N 1
ATOM 772 C CA . GLY A 1 103 ? 0.154 -11.936 -11.697 1.00 83.62 103 GLY A CA 1
ATOM 773 C C . GLY A 1 103 ? 1.255 -12.308 -12.689 1.00 83.62 103 GLY A C 1
ATOM 774 O O . GLY A 1 103 ? 2.343 -11.732 -12.696 1.00 83.62 103 GLY A O 1
ATOM 775 N N . ALA A 1 104 ? 0.958 -13.267 -13.566 1.00 79.88 104 ALA A N 1
ATOM 776 C CA . ALA A 1 104 ? 1.879 -13.701 -14.622 1.00 79.88 104 ALA A CA 1
ATOM 777 C C . ALA A 1 104 ? 2.193 -12.590 -15.646 1.00 79.88 104 ALA A C 1
ATOM 779 O O . ALA A 1 104 ? 3.231 -12.623 -16.299 1.00 79.88 104 ALA A O 1
ATOM 780 N N . ASP A 1 105 ? 1.318 -11.589 -15.753 1.00 81.81 105 ASP A N 1
ATOM 781 C CA . ASP A 1 105 ? 1.504 -10.355 -16.525 1.00 81.81 105 ASP A CA 1
ATOM 782 C C . ASP A 1 105 ? 2.405 -9.323 -15.812 1.00 81.81 105 ASP A C 1
ATOM 784 O O . ASP A 1 105 ? 2.634 -8.224 -16.319 1.00 81.81 105 ASP A O 1
ATOM 788 N N . GLY A 1 106 ? 2.913 -9.661 -14.624 1.00 80.12 106 GLY A N 1
ATOM 789 C CA . GLY A 1 106 ? 3.736 -8.798 -13.786 1.00 80.12 106 GLY A CA 1
ATOM 790 C C . GLY A 1 106 ? 2.941 -7.739 -13.023 1.00 80.12 106 GLY A C 1
ATOM 791 O O . GLY A 1 106 ? 3.553 -6.901 -12.353 1.00 80.12 106 GLY A O 1
ATOM 792 N N . ASN A 1 107 ? 1.607 -7.730 -13.111 1.00 87.00 107 ASN A N 1
ATOM 793 C CA . ASN A 1 107 ? 0.774 -6.753 -12.417 1.00 87.00 107 ASN A CA 1
ATOM 794 C C . ASN A 1 107 ? 0.389 -7.241 -11.022 1.00 87.00 107 ASN A C 1
ATOM 796 O O . ASN A 1 107 ? 0.062 -8.398 -10.790 1.00 87.00 107 ASN A O 1
ATOM 800 N N . VAL A 1 108 ? 0.403 -6.321 -10.074 1.00 90.00 108 VAL A N 1
ATOM 801 C CA . VAL A 1 108 ? 0.004 -6.543 -8.695 1.00 90.00 108 VAL A CA 1
ATOM 802 C C . VAL A 1 108 ? -1.507 -6.444 -8.568 1.00 90.00 108 VAL A C 1
ATOM 804 O O . VAL A 1 108 ? -2.115 -5.432 -8.928 1.00 90.00 108 VAL A O 1
ATOM 807 N N . LEU A 1 109 ? -2.083 -7.483 -7.975 1.00 89.50 109 LEU A N 1
ATOM 808 C CA . LEU A 1 109 ? -3.465 -7.550 -7.535 1.00 89.50 109 LEU A CA 1
ATOM 809 C C . LEU A 1 109 ? -3.475 -7.569 -6.007 1.00 89.50 109 LEU A C 1
ATOM 811 O O . LEU A 1 109 ? -3.037 -8.532 -5.389 1.00 89.50 109 LEU A O 1
ATOM 815 N N . LEU A 1 110 ? -3.964 -6.491 -5.404 1.00 90.62 110 LEU A N 1
ATOM 816 C CA . LEU A 1 110 ? -4.243 -6.382 -3.967 1.00 90.62 110 LEU A CA 1
ATOM 817 C C . LEU A 1 110 ? -5.737 -6.551 -3.680 1.00 90.62 110 LEU A C 1
ATOM 819 O O . LEU A 1 110 ? -6.571 -6.038 -4.423 1.00 90.62 110 LEU A O 1
ATOM 823 N N . ALA A 1 111 ? -6.072 -7.181 -2.564 1.00 86.38 111 ALA A N 1
ATOM 824 C CA . ALA A 1 111 ? -7.431 -7.304 -2.059 1.00 86.38 111 ALA A CA 1
ATOM 825 C C . ALA A 1 111 ? -7.448 -7.155 -0.534 1.00 86.38 111 ALA A C 1
ATOM 827 O O . ALA A 1 111 ? -6.427 -7.315 0.140 1.00 86.38 111 ALA A O 1
ATOM 828 N N . LYS A 1 112 ? -8.623 -6.863 0.030 1.00 83.06 112 LYS A N 1
ATOM 829 C CA . LYS A 1 112 ? -8.816 -6.993 1.474 1.00 83.06 112 LYS A CA 1
ATOM 830 C C . LYS A 1 112 ? -8.801 -8.484 1.816 1.00 83.06 112 LYS A C 1
ATOM 832 O O . LYS A 1 112 ? -9.387 -9.286 1.098 1.00 83.06 112 LYS A O 1
ATOM 837 N N . SER A 1 113 ? -8.104 -8.851 2.881 1.00 77.38 113 SER A N 1
ATOM 838 C CA . SER A 1 113 ? -8.190 -10.190 3.442 1.00 77.38 113 SER A CA 1
ATOM 839 C C . SER A 1 113 ? -9.506 -10.321 4.197 1.00 77.38 113 SER A C 1
ATOM 841 O O . SER A 1 113 ? -9.712 -9.629 5.194 1.00 77.38 113 SER A O 1
ATOM 843 N N . ASP A 1 114 ? -10.370 -11.224 3.747 1.00 64.19 114 ASP A N 1
ATOM 844 C CA . ASP A 1 114 ? -11.528 -11.674 4.528 1.00 64.19 114 ASP A CA 1
ATOM 845 C C . ASP A 1 114 ? -11.144 -12.783 5.518 1.00 64.19 114 ASP A C 1
ATOM 847 O O . ASP A 1 114 ? -11.981 -13.273 6.276 1.00 64.19 114 ASP A O 1
ATOM 851 N N . ALA A 1 115 ? -9.868 -13.190 5.538 1.00 55.72 115 ALA A N 1
ATOM 852 C CA . ALA A 1 115 ? -9.383 -14.116 6.540 1.00 55.72 115 ALA A CA 1
ATOM 853 C C . ALA A 1 115 ? -9.448 -13.424 7.906 1.00 55.72 115 ALA A C 1
ATOM 855 O O . ALA A 1 115 ? -8.640 -12.541 8.207 1.00 55.72 115 ALA A O 1
ATOM 856 N N . THR A 1 116 ? -10.395 -13.848 8.749 1.00 46.34 116 THR A N 1
ATOM 857 C CA . THR A 1 116 ? -10.326 -13.616 10.194 1.00 46.34 116 THR A CA 1
ATOM 858 C C . THR A 1 116 ? -8.904 -13.944 10.637 1.00 46.34 116 THR A C 1
ATOM 860 O O . THR A 1 116 ? -8.444 -15.051 10.323 1.00 46.34 116 THR A O 1
ATOM 863 N N . PRO A 1 117 ? -8.187 -13.020 11.308 1.00 47.06 117 PRO A N 1
ATOM 864 C CA . PRO A 1 117 ? -6.858 -13.319 11.808 1.00 47.06 117 PRO A CA 1
ATOM 865 C C . PRO A 1 117 ? -6.984 -14.610 12.597 1.00 47.06 117 PRO A C 1
ATOM 867 O O . PRO A 1 117 ? -7.805 -14.698 13.512 1.00 47.06 117 PRO A O 1
ATOM 870 N N . LYS A 1 118 ? -6.240 -15.646 12.192 1.00 45.31 118 LYS A N 1
ATOM 871 C CA . LYS A 1 118 ? -6.140 -16.846 13.006 1.00 45.31 118 LYS A CA 1
ATOM 872 C C . LYS A 1 118 ? -5.552 -16.363 14.320 1.00 45.31 118 LYS A C 1
ATOM 874 O O . LYS A 1 118 ? -4.348 -16.142 14.422 1.00 45.31 118 LYS A O 1
ATOM 879 N N . THR A 1 119 ? -6.402 -16.187 15.326 1.00 48.69 119 THR A N 1
ATOM 880 C CA . THR A 1 119 ? -6.001 -16.240 16.721 1.00 48.69 119 THR A CA 1
ATOM 881 C C . THR A 1 119 ? -5.586 -17.687 16.944 1.00 48.69 119 THR A C 1
ATOM 883 O O . THR A 1 119 ? -6.323 -18.481 17.529 1.00 48.69 119 THR A O 1
ATOM 886 N N . SER A 1 120 ? -4.453 -18.083 16.361 1.00 43.00 120 SER A N 1
ATOM 887 C CA . SER A 1 120 ? -3.780 -19.303 16.747 1.00 43.00 120 SER A CA 1
ATOM 888 C C . SER A 1 120 ? -3.573 -19.132 18.238 1.00 43.00 120 SER A C 1
ATOM 890 O O . SER A 1 120 ? -2.820 -18.255 18.661 1.00 43.00 120 SER A O 1
ATOM 892 N N . LYS A 1 121 ? -4.351 -19.867 19.038 1.00 52.72 121 LYS A N 1
ATOM 893 C CA . LYS A 1 121 ? -4.148 -19.926 20.477 1.00 52.72 121 LYS A CA 1
ATOM 894 C C . LYS A 1 121 ? -2.688 -20.317 20.654 1.00 52.72 121 LYS A C 1
ATOM 896 O O . LYS A 1 121 ? -2.314 -21.440 20.317 1.00 52.72 121 LYS A O 1
ATOM 901 N N . ILE A 1 122 ? -1.865 -19.380 21.117 1.00 52.06 122 ILE A N 1
ATOM 902 C CA . ILE A 1 122 ? -0.521 -19.684 21.592 1.00 52.06 122 ILE A CA 1
ATOM 903 C C . ILE A 1 122 ? -0.740 -20.718 22.703 1.00 52.06 122 ILE A C 1
ATOM 905 O O . ILE A 1 122 ? -1.326 -20.390 23.732 1.00 52.06 122 ILE A O 1
ATOM 909 N N . GLY A 1 123 ? -0.411 -21.984 22.433 1.00 51.56 123 GLY A N 1
ATOM 910 C CA . GLY A 1 123 ? -0.625 -23.101 23.359 1.00 51.56 123 GLY A CA 1
ATOM 911 C C . GLY A 1 123 ? -1.431 -24.299 22.838 1.00 51.56 123 GLY A C 1
ATOM 912 O O . GLY A 1 123 ? -1.434 -25.322 23.510 1.00 51.56 123 GLY A O 1
ATOM 913 N N . ALA A 1 124 ? -2.088 -24.233 21.671 1.00 50.12 124 ALA A N 1
ATOM 914 C CA . ALA A 1 124 ? -2.843 -25.390 21.148 1.00 50.12 124 ALA A CA 1
ATOM 915 C C . ALA A 1 124 ? -1.957 -26.513 20.566 1.00 50.12 124 ALA A C 1
ATOM 917 O O . ALA A 1 124 ? -2.421 -27.639 20.438 1.00 50.12 124 ALA A O 1
ATOM 918 N N . ASP A 1 125 ? -0.690 -26.210 20.269 1.00 50.06 125 ASP A N 1
ATOM 919 C CA . ASP A 1 125 ? 0.329 -27.154 19.782 1.00 50.06 125 ASP A CA 1
ATOM 920 C C . ASP A 1 125 ? 1.419 -27.423 20.838 1.00 50.06 125 ASP A C 1
ATOM 922 O O . ASP A 1 125 ? 2.580 -27.67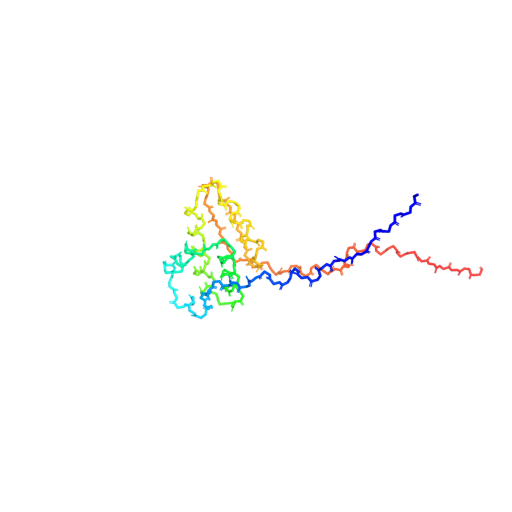5 20.521 1.00 50.06 125 ASP A O 1
ATOM 926 N N . VAL A 1 126 ? 1.077 -27.350 22.130 1.00 45.53 126 VAL A N 1
ATOM 927 C CA . VAL A 1 126 ? 1.926 -27.976 23.151 1.00 45.53 126 VAL A CA 1
ATOM 928 C C . VAL A 1 126 ? 1.478 -29.433 23.236 1.00 45.53 126 VAL A C 1
ATOM 930 O O . VAL A 1 126 ? 0.366 -29.668 23.718 1.00 45.53 126 VAL A O 1
ATOM 933 N N . PRO A 1 127 ? 2.278 -30.420 22.780 1.00 53.22 127 PRO A N 1
ATOM 934 C CA . PRO A 1 127 ? 1.948 -31.819 22.998 1.00 53.22 127 PRO A CA 1
ATOM 935 C C . PRO A 1 127 ? 1.806 -32.016 24.503 1.00 53.22 127 PRO A C 1
ATOM 937 O O . PRO A 1 127 ? 2.771 -31.917 25.261 1.00 53.22 127 PRO A O 1
ATOM 940 N N . THR A 1 128 ? 0.571 -32.224 24.951 1.00 52.09 128 THR A N 1
ATOM 941 C CA . THR A 1 128 ? 0.286 -32.525 26.345 1.00 52.09 128 THR A CA 1
ATOM 942 C C . THR A 1 128 ? 0.763 -33.952 26.559 1.00 52.09 128 THR A C 1
ATOM 944 O O . THR A 1 128 ? 0.028 -34.913 26.340 1.00 52.09 128 THR A O 1
ATOM 947 N N . VAL A 1 129 ? 2.038 -34.106 26.913 1.00 51.03 129 VAL A N 1
ATOM 948 C CA . VAL A 1 129 ? 2.573 -35.376 27.393 1.00 51.03 129 VAL A CA 1
ATOM 949 C C . VAL A 1 129 ? 1.948 -35.589 28.767 1.00 51.03 129 VAL A C 1
ATOM 951 O O . VAL A 1 129 ? 2.493 -35.186 29.791 1.00 51.03 129 VAL A O 1
ATOM 954 N N . SER A 1 130 ? 0.736 -36.140 28.782 1.00 46.81 130 SER A N 1
ATOM 955 C CA . SER A 1 130 ? 0.048 -36.533 30.004 1.00 46.81 130 SER A CA 1
ATOM 956 C C . SER A 1 130 ? 0.744 -37.777 30.551 1.00 46.81 130 SER A C 1
ATOM 958 O O . SER A 1 130 ? 0.284 -38.901 30.367 1.00 46.81 130 SER A O 1
ATOM 960 N N . ALA A 1 131 ? 1.896 -37.580 31.191 1.00 46.78 131 ALA A N 1
ATOM 961 C CA . ALA A 1 131 ? 2.475 -38.577 32.071 1.00 46.78 131 ALA A CA 1
ATOM 962 C C . ALA A 1 131 ? 1.573 -38.656 33.308 1.00 46.78 131 ALA A C 1
ATOM 964 O O . ALA A 1 131 ? 1.652 -37.828 34.215 1.00 46.78 131 ALA A O 1
ATOM 965 N N . ALA A 1 132 ? 0.667 -39.631 33.310 1.00 45.44 132 ALA A N 1
ATOM 966 C CA . ALA A 1 132 ? -0.049 -40.026 34.507 1.00 45.44 132 ALA A CA 1
ATOM 967 C C . ALA A 1 132 ? 0.972 -40.580 35.510 1.00 45.44 132 ALA A C 1
ATOM 969 O O . ALA A 1 132 ? 1.448 -41.706 35.379 1.00 45.44 132 ALA A O 1
ATOM 970 N N . ALA A 1 133 ? 1.325 -39.771 36.505 1.00 50.72 133 ALA A N 1
ATOM 971 C CA . ALA A 1 133 ? 1.884 -40.279 37.742 1.00 50.72 133 ALA A CA 1
ATOM 972 C C . ALA A 1 133 ? 0.729 -40.880 38.552 1.00 50.72 133 ALA A C 1
ATOM 974 O O . ALA A 1 133 ? -0.123 -40.152 39.057 1.00 50.72 133 ALA A O 1
ATOM 975 N N . ALA A 1 134 ? 0.698 -42.204 38.666 1.00 45.00 134 ALA A N 1
ATOM 976 C CA . ALA A 1 134 ? -0.032 -42.884 39.724 1.00 45.00 134 ALA A CA 1
ATOM 977 C C . ALA A 1 134 ? 0.986 -43.687 40.529 1.00 45.00 134 ALA A C 1
ATOM 979 O O . ALA A 1 134 ? 1.465 -44.740 40.113 1.00 45.00 134 ALA A O 1
ATOM 980 N N . THR A 1 135 ? 1.363 -43.104 41.659 1.00 51.66 135 THR A N 1
ATOM 981 C CA . THR A 1 135 ? 2.047 -43.773 42.756 1.00 51.66 135 THR A CA 1
ATOM 982 C C . THR A 1 135 ? 1.159 -44.870 43.345 1.00 51.66 135 THR A C 1
ATOM 984 O O . THR A 1 135 ? -0.047 -44.686 43.503 1.00 51.66 135 THR A O 1
ATOM 987 N N . THR A 1 136 ? 1.834 -45.974 43.649 1.00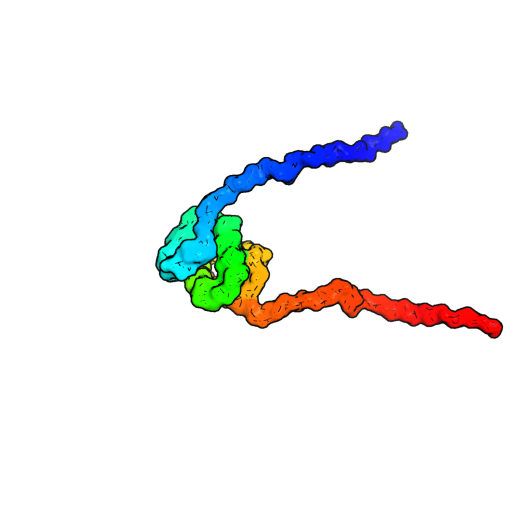 39.38 136 THR A N 1
ATOM 988 C CA . THR A 1 136 ? 1.547 -47.149 44.491 1.00 39.38 136 THR A CA 1
ATOM 989 C C . THR A 1 136 ? 0.573 -46.969 45.671 1.00 39.38 136 THR A C 1
ATOM 991 O O . THR A 1 136 ? 0.327 -45.852 46.134 1.00 39.38 136 THR A O 1
ATOM 994 N N . PRO A 1 137 ? 0.012 -48.084 46.176 1.00 55.28 137 PRO A N 1
ATOM 995 C CA . PRO A 1 137 ? 0.710 -48.867 47.215 1.00 55.28 137 PRO A CA 1
ATOM 996 C C . PRO A 1 137 ? 1.385 -50.147 46.715 1.00 55.28 137 PRO A C 1
ATOM 998 O O . PRO A 1 137 ? 0.763 -50.867 45.904 1.00 55.28 137 PRO A O 1
#

Radius of gyration: 22.9 Å; chains: 1; bounding box: 58×64×64 Å